Protein AF-A0A1M3N8S9-F1 (afdb_monomer_lite)

pLDDT: mean 73.11, std 23.64, range [36.12, 98.12]

Foldseek 3Di:
DDDDDDDDDDDDDDDDDDDDDDDDDDDDDDDDDDDDDDDDDDDDDDPPCPPDPDQDPDDDQAAADDDPQKAKEKDFAQAQQFKKWKWKQHNVRDTDTDDIADHRGIDIDMDHARIKMWIATPPPRGTQDIDGHHDRPYDHDDGD

Radius of gyration: 27.58 Å; chains: 1; bounding box: 60×45×73 Å

Secondary structure (DSSP, 8-state):
-------------------------------------------------PPPPPS--PPPS--------EEEEEEEE--SS--EEEEEE-TTS-EEEEEEE-TT-EEEEEEETT--EEEEETTT--EEEEE---SSS---EEE-

Structure (mmCIF, N/CA/C/O backbone):
data_AF-A0A1M3N8S9-F1
#
_entry.id   AF-A0A1M3N8S9-F1
#
loop_
_atom_site.group_PDB
_atom_site.id
_atom_site.type_symbol
_atom_site.label_atom_id
_atom_site.label_alt_id
_atom_site.label_comp_id
_atom_site.label_asym_id
_atom_site.label_entity_id
_atom_site.label_seq_id
_atom_site.pdbx_PDB_ins_code
_atom_site.Cartn_x
_atom_site.Cartn_y
_atom_site.Cartn_z
_atom_site.occupancy
_atom_site.B_iso_or_equiv
_atom_site.auth_seq_id
_atom_site.auth_comp_id
_atom_site.auth_asym_id
_atom_site.auth_atom_id
_atom_site.pdbx_PDB_model_num
ATOM 1 N N . MET A 1 1 ? 23.928 -7.048 39.227 1.00 38.62 1 MET A N 1
ATOM 2 C CA . MET A 1 1 ? 23.943 -8.468 38.823 1.00 38.62 1 MET A CA 1
ATOM 3 C C . MET A 1 1 ? 22.510 -8.969 38.793 1.00 38.62 1 MET A C 1
ATOM 5 O O . MET A 1 1 ? 21.768 -8.657 39.709 1.00 38.62 1 MET A O 1
ATOM 9 N N . LEU A 1 2 ? 22.195 -9.743 37.755 1.00 36.12 2 LEU A N 1
ATOM 10 C CA . LEU A 1 2 ? 21.042 -10.631 37.582 1.00 36.12 2 LEU A CA 1
ATOM 11 C C . LEU A 1 2 ? 19.654 -10.056 37.240 1.00 36.12 2 LEU A C 1
ATOM 13 O O . LEU A 1 2 ? 19.002 -9.354 38.002 1.00 36.12 2 LEU A O 1
ATOM 17 N N . ALA A 1 3 ? 19.222 -10.474 36.052 1.00 39.66 3 ALA A N 1
ATOM 18 C CA . ALA A 1 3 ? 17.882 -10.424 35.505 1.00 39.66 3 ALA A CA 1
ATOM 19 C C . ALA A 1 3 ? 16.993 -11.556 36.057 1.00 39.66 3 ALA A C 1
ATOM 21 O O . ALA A 1 3 ? 17.487 -12.645 36.336 1.00 39.66 3 ALA A O 1
ATOM 22 N N . ALA A 1 4 ? 15.678 -11.340 36.059 1.00 43.34 4 ALA A N 1
ATOM 23 C CA . ALA A 1 4 ? 14.631 -12.370 35.979 1.00 43.34 4 ALA A CA 1
ATOM 24 C C . ALA A 1 4 ? 13.404 -11.679 35.338 1.00 43.34 4 ALA A C 1
ATOM 26 O O . ALA A 1 4 ? 12.976 -10.659 35.856 1.00 43.34 4 ALA A O 1
ATOM 27 N N . ARG A 1 5 ? 12.868 -11.965 34.139 1.00 47.19 5 ARG A N 1
ATOM 28 C CA . ARG A 1 5 ? 12.497 -13.193 33.403 1.00 47.19 5 ARG A CA 1
ATOM 29 C C . ARG A 1 5 ? 11.472 -14.086 34.109 1.00 47.19 5 ARG A C 1
ATOM 31 O O . ARG A 1 5 ? 11.849 -15.119 34.630 1.00 47.19 5 ARG A O 1
ATOM 38 N N . HIS A 1 6 ? 10.185 -13.776 33.941 1.00 46.34 6 HIS A N 1
ATOM 39 C CA . HIS A 1 6 ? 9.071 -14.743 33.983 1.00 46.34 6 HIS A CA 1
ATOM 40 C C . HIS A 1 6 ? 8.028 -14.275 32.947 1.00 46.34 6 HIS A C 1
ATOM 42 O O . HIS A 1 6 ? 7.446 -13.213 33.114 1.00 46.34 6 HIS A O 1
ATOM 48 N N . ARG A 1 7 ? 7.996 -14.776 31.701 1.00 45.19 7 ARG A N 1
ATOM 49 C CA . ARG A 1 7 ? 7.440 -16.053 31.199 1.00 45.19 7 ARG A CA 1
ATOM 50 C C . ARG A 1 7 ? 6.031 -16.367 31.725 1.00 45.19 7 ARG A C 1
ATOM 52 O O . ARG A 1 7 ? 5.878 -16.700 32.888 1.00 45.19 7 ARG A O 1
ATOM 59 N N . SER A 1 8 ? 5.079 -16.298 30.788 1.00 44.97 8 SER A N 1
ATOM 60 C CA . SER A 1 8 ? 3.825 -17.052 30.659 1.00 44.97 8 SER A CA 1
ATOM 61 C C . SER A 1 8 ? 3.072 -17.437 31.930 1.00 44.97 8 SER A C 1
ATOM 63 O O . SER A 1 8 ? 3.410 -18.424 32.574 1.00 44.97 8 SER A O 1
ATOM 65 N N . CYS A 1 9 ? 1.929 -16.788 32.151 1.00 38.16 9 CYS A N 1
ATOM 66 C CA . CYS A 1 9 ? 0.782 -17.447 32.766 1.00 38.16 9 CYS A CA 1
ATOM 67 C C . CYS A 1 9 ? -0.228 -17.734 31.647 1.00 38.16 9 CYS A C 1
ATOM 69 O O . CYS A 1 9 ? -0.903 -16.833 31.153 1.00 38.16 9 CYS A O 1
ATOM 71 N N . TRP A 1 10 ? -0.233 -18.976 31.168 1.00 43.53 10 TRP A N 1
ATOM 72 C CA . TRP A 1 10 ? -1.300 -19.514 30.334 1.00 43.53 10 TRP A CA 1
ATOM 73 C C . TRP A 1 10 ? -2.200 -20.307 31.274 1.00 43.53 10 TRP A C 1
ATOM 75 O O . TRP A 1 10 ? -1.761 -21.310 31.829 1.00 43.53 10 TRP A O 1
ATOM 85 N N . THR A 1 11 ? -3.433 -19.861 31.471 1.00 43.38 11 THR A N 1
ATOM 86 C CA . THR A 1 11 ? -4.470 -20.669 32.114 1.00 43.38 11 THR A CA 1
ATOM 87 C C . THR A 1 11 ? -5.797 -20.344 31.455 1.00 43.38 11 THR A C 1
ATOM 89 O O . THR A 1 11 ? -6.523 -19.440 31.854 1.00 43.38 11 THR A O 1
ATOM 92 N N . ILE A 1 12 ? -6.098 -21.101 30.403 1.00 48.53 12 ILE A N 1
ATOM 93 C CA . ILE A 1 12 ? -7.476 -21.390 30.030 1.00 48.53 12 ILE A CA 1
ATOM 94 C C . ILE A 1 12 ? -7.778 -22.753 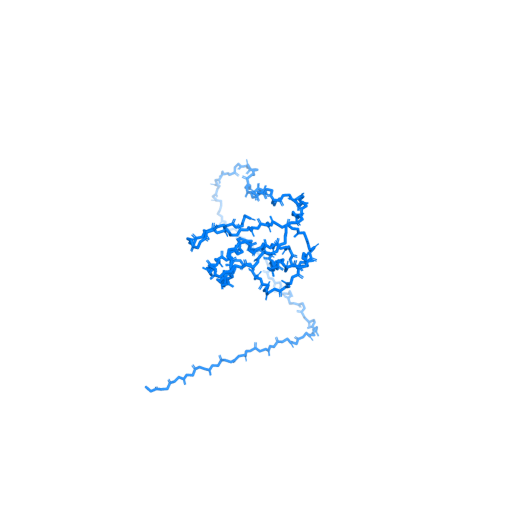30.642 1.00 48.53 12 ILE A C 1
ATOM 96 O O . ILE A 1 12 ? -7.207 -23.752 30.218 1.00 48.53 12 ILE A O 1
ATOM 100 N N . PHE A 1 13 ? -8.682 -22.784 31.615 1.00 40.00 13 PHE A N 1
ATOM 101 C CA . PHE A 1 13 ? -9.528 -23.944 31.860 1.00 40.00 13 PHE A CA 1
ATOM 102 C C . PHE A 1 13 ? -10.946 -23.446 32.123 1.00 40.00 13 PHE A C 1
ATOM 104 O O . PHE A 1 13 ? -11.209 -22.677 33.042 1.00 40.00 13 PHE A O 1
ATOM 111 N N . VAL A 1 14 ? -11.832 -23.872 31.232 1.00 44.78 14 VAL A N 1
ATOM 112 C CA . VAL A 1 14 ? -13.282 -23.720 31.272 1.00 44.78 14 VAL A CA 1
ATOM 113 C C . VAL A 1 14 ? -13.834 -24.940 32.010 1.00 44.78 14 VAL A C 1
ATOM 115 O O . VAL A 1 14 ? -13.468 -26.046 31.624 1.00 44.78 14 VAL A O 1
ATOM 118 N N . ALA A 1 15 ? -14.705 -24.762 33.011 1.00 37.25 15 ALA A N 1
ATOM 119 C CA . ALA A 1 15 ? -15.848 -25.649 33.289 1.00 37.25 15 ALA A CA 1
ATOM 120 C C . ALA A 1 15 ? -16.640 -25.207 34.537 1.00 37.25 15 ALA A C 1
ATOM 122 O O . ALA A 1 15 ? -16.121 -25.150 35.647 1.00 37.25 15 ALA A O 1
ATOM 123 N N . SER A 1 16 ? -17.919 -24.930 34.290 1.00 38.78 16 SER A N 1
ATOM 124 C CA . SER A 1 16 ? -19.102 -24.947 35.154 1.00 38.78 16 SER A CA 1
ATOM 125 C C . SER A 1 16 ? -18.993 -25.646 36.517 1.00 38.78 16 SER A C 1
ATOM 127 O O . SER A 1 16 ? -18.680 -26.830 36.543 1.00 38.78 16 SER A O 1
ATOM 129 N N . LEU A 1 17 ? -19.452 -24.992 37.597 1.00 40.41 17 LEU A N 1
ATOM 130 C CA . LEU A 1 17 ? -20.552 -25.499 38.441 1.00 40.41 17 LEU A CA 1
ATOM 131 C C . LEU A 1 17 ? -21.026 -24.452 39.475 1.00 40.41 17 LEU A C 1
ATOM 133 O O . LEU A 1 17 ? -20.254 -23.978 40.298 1.00 40.41 17 LEU A O 1
ATOM 137 N N . LEU A 1 18 ? -22.316 -24.122 39.377 1.00 43.41 18 LEU A N 1
ATOM 138 C CA . LEU A 1 18 ? -23.280 -23.697 40.404 1.00 43.41 18 LEU A CA 1
ATOM 139 C C . LEU A 1 18 ? -22.746 -23.355 41.813 1.00 43.41 18 LEU A C 1
ATOM 141 O O . LEU A 1 18 ? -22.391 -24.257 42.564 1.00 43.41 18 LEU A O 1
ATOM 145 N N . LEU A 1 19 ? -22.919 -22.097 42.236 1.00 46.25 19 LEU A N 1
ATOM 146 C CA . LEU A 1 19 ? -23.719 -21.810 43.433 1.00 46.25 19 LEU A CA 1
ATOM 147 C C . LEU A 1 19 ? -24.194 -20.348 43.447 1.00 46.25 19 LEU A C 1
ATOM 149 O O . LEU A 1 19 ? -23.413 -19.407 43.562 1.00 46.25 19 LEU A O 1
ATOM 153 N N . THR A 1 20 ? -25.509 -20.196 43.328 1.00 43.03 20 THR A N 1
ATOM 154 C CA . THR A 1 20 ? -26.279 -18.998 43.654 1.00 43.03 20 THR A CA 1
ATOM 155 C C . THR A 1 20 ? -26.112 -18.700 45.142 1.00 43.03 20 THR A C 1
ATOM 157 O O . THR A 1 20 ? -26.524 -19.500 45.977 1.00 43.03 20 THR A O 1
ATOM 160 N N . GLY A 1 21 ? -25.505 -17.564 45.472 1.00 43.94 21 GLY A N 1
ATOM 161 C CA . GLY A 1 21 ? -25.462 -17.024 46.827 1.00 43.94 21 GLY A CA 1
ATOM 162 C C . GLY A 1 21 ? -26.270 -15.736 46.898 1.00 43.94 21 GLY A C 1
ATOM 163 O O . GLY A 1 21 ? -25.698 -14.655 46.821 1.00 43.94 21 GLY A O 1
ATOM 164 N N . CYS A 1 22 ? -27.590 -15.863 47.019 1.00 43.94 22 CYS A N 1
ATOM 165 C CA . CYS A 1 22 ? -28.445 -14.836 47.609 1.00 43.94 22 CYS A CA 1
ATOM 166 C C . CYS A 1 22 ? -28.633 -15.239 49.076 1.00 43.94 22 CYS A C 1
ATOM 168 O O . CYS A 1 22 ? -29.076 -16.356 49.341 1.00 43.94 22 CYS A O 1
ATOM 170 N N . LEU A 1 23 ? -28.244 -14.378 50.016 1.00 49.44 23 LEU A N 1
ATOM 171 C CA . LEU A 1 23 ? -28.726 -14.464 51.392 1.00 49.44 23 LEU A CA 1
ATOM 172 C C . LEU A 1 23 ? -28.956 -13.047 51.932 1.00 49.44 23 LEU A C 1
ATOM 174 O O . LEU A 1 23 ? -28.063 -12.425 52.498 1.00 49.44 23 LEU A O 1
ATOM 178 N N . GLU A 1 24 ? -30.144 -12.548 51.591 1.00 47.53 24 GLU A N 1
ATOM 179 C CA . GLU A 1 24 ? -31.121 -11.765 52.362 1.00 47.53 24 GLU A CA 1
ATOM 180 C C . GLU A 1 24 ? -30.692 -11.059 53.669 1.00 47.53 24 GLU A C 1
ATOM 182 O O . GLU A 1 24 ? -30.122 -11.658 54.582 1.00 47.53 24 GLU A O 1
ATOM 187 N N . GLY A 1 25 ? -31.157 -9.813 53.816 1.00 39.53 25 GLY A N 1
ATOM 188 C CA . GLY A 1 25 ? -31.183 -9.057 55.069 1.00 39.53 25 GLY A CA 1
ATOM 189 C C . GLY A 1 25 ? -31.938 -7.725 54.937 1.00 39.53 25 GLY A C 1
ATOM 190 O O . GLY A 1 25 ? -31.328 -6.667 55.049 1.00 39.53 25 GLY A O 1
ATOM 191 N N . ASP A 1 26 ? -33.242 -7.773 54.654 1.00 44.38 26 ASP A N 1
ATOM 192 C CA . ASP A 1 26 ? -34.199 -6.644 54.734 1.00 44.38 26 ASP A CA 1
ATOM 193 C C . ASP A 1 26 ? -34.543 -6.270 56.205 1.00 44.38 26 ASP A C 1
ATOM 195 O O . ASP A 1 26 ? -34.340 -7.105 57.089 1.00 44.38 26 ASP A O 1
ATOM 199 N N . PRO A 1 27 ? -35.276 -5.170 56.515 1.00 50.22 27 PRO A N 1
ATOM 200 C CA . PRO A 1 27 ? -35.225 -3.780 56.022 1.00 50.22 27 PRO A CA 1
ATOM 201 C C . PRO A 1 27 ? -35.271 -2.706 57.167 1.00 50.22 27 PRO A C 1
ATOM 203 O O . PRO A 1 27 ? -35.664 -3.022 58.281 1.00 50.22 27 PRO A O 1
ATOM 206 N N . ASN A 1 28 ? -34.901 -1.445 56.841 1.00 39.56 28 ASN A N 1
ATOM 207 C CA . ASN A 1 28 ? -35.403 -0.084 57.247 1.00 39.56 28 ASN A CA 1
ATOM 208 C C . ASN A 1 28 ? -35.909 0.209 58.712 1.00 39.56 28 ASN A C 1
ATOM 210 O O . ASN A 1 28 ? -36.508 -0.685 59.298 1.00 39.56 28 ASN A O 1
ATOM 214 N N . PRO A 1 29 ? -35.869 1.455 59.293 1.00 51.09 29 PRO A N 1
ATOM 215 C CA . PRO A 1 29 ? -36.212 2.715 58.609 1.00 51.09 29 PRO A CA 1
ATOM 216 C C . PRO A 1 29 ? -35.576 4.064 59.018 1.00 51.09 29 PRO A C 1
ATOM 218 O O . PRO A 1 29 ? -35.146 4.265 60.150 1.00 51.09 29 PRO A O 1
ATOM 221 N N . THR A 1 30 ? -35.758 5.034 58.098 1.00 44.16 30 THR A N 1
ATOM 222 C CA . THR A 1 30 ? -35.751 6.516 58.270 1.00 44.16 30 THR A CA 1
ATOM 223 C C . THR A 1 30 ? -34.386 7.128 58.610 1.00 44.16 30 THR A C 1
ATOM 225 O O . THR A 1 30 ? -33.650 6.597 59.420 1.00 44.16 30 THR A O 1
ATOM 228 N N . ASP A 1 31 ? -33.920 8.240 58.056 1.00 42.00 31 ASP A N 1
ATOM 229 C CA . ASP A 1 31 ? -34.506 9.414 57.407 1.00 42.00 31 ASP A CA 1
ATOM 230 C C . ASP A 1 31 ? -33.345 10.125 56.668 1.00 42.00 31 ASP A C 1
ATOM 232 O O . ASP A 1 31 ? -32.181 9.877 56.989 1.00 42.00 31 ASP A O 1
ATOM 236 N N . LEU A 1 32 ? -33.674 10.968 55.689 1.00 53.59 32 LEU A N 1
ATOM 237 C CA . LEU A 1 32 ? -33.052 12.253 55.337 1.00 53.59 32 LEU A CA 1
ATOM 238 C C . LEU A 1 32 ? -33.226 12.540 53.841 1.00 53.59 32 LEU A C 1
ATOM 240 O O . LEU A 1 32 ? -32.400 12.223 52.984 1.00 53.59 32 LEU A O 1
ATOM 244 N N . ASP A 1 33 ? -34.360 13.184 53.587 1.00 43.81 33 ASP A N 1
ATOM 245 C CA . ASP A 1 33 ? -34.613 14.127 52.506 1.00 43.81 33 ASP A CA 1
ATOM 246 C C . ASP A 1 33 ? -33.444 15.111 52.312 1.00 43.81 33 ASP A C 1
ATOM 248 O O . ASP A 1 33 ? -33.124 15.881 53.214 1.00 43.81 33 ASP A O 1
ATOM 252 N N . GLN A 1 34 ? -32.845 15.114 51.117 1.00 53.97 34 GLN A N 1
ATOM 253 C CA . GLN A 1 34 ? -32.353 16.329 50.462 1.00 53.97 34 GLN A CA 1
ATOM 254 C C . GLN A 1 34 ? -32.555 16.195 48.951 1.00 53.97 34 GLN A C 1
ATOM 256 O O . GLN A 1 34 ? -31.842 15.467 48.258 1.00 53.97 34 GLN A O 1
ATOM 261 N N . GLY A 1 35 ? -33.547 16.916 48.434 1.00 44.31 35 GLY A N 1
ATOM 262 C CA . GLY A 1 35 ? -33.722 17.119 47.005 1.00 44.31 35 GLY A CA 1
ATOM 263 C C . GLY A 1 35 ? -32.624 17.991 46.388 1.00 44.31 35 GLY A C 1
ATOM 264 O O . GLY A 1 35 ? -32.140 18.934 47.004 1.00 44.31 35 GLY A O 1
ATOM 265 N N . SER A 1 36 ? -32.297 17.723 45.123 1.00 49.94 36 SER A N 1
ATO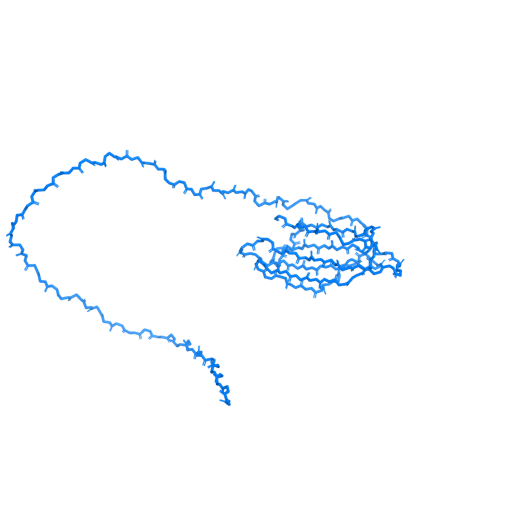M 266 C CA . SER A 1 36 ? -32.090 18.770 44.116 1.00 49.94 36 SER A CA 1
ATOM 267 C C . SER A 1 36 ? -32.066 18.174 42.705 1.00 49.94 36 SER A C 1
ATOM 269 O O . SER A 1 36 ? -31.198 17.381 42.358 1.00 49.94 36 SER A O 1
ATOM 271 N N . SER A 1 37 ? -33.067 18.577 41.920 1.00 44.50 37 SER A N 1
ATOM 272 C CA . SER A 1 37 ? -32.983 19.067 40.536 1.00 44.50 37 SER A CA 1
ATOM 273 C C . SER A 1 37 ? -32.010 18.389 39.559 1.00 44.50 37 SER A C 1
ATOM 275 O O . SER A 1 37 ? -30.800 18.582 39.626 1.00 44.50 37 SER A O 1
ATOM 277 N N . GLY A 1 38 ? -32.557 17.734 38.529 1.00 49.06 38 GLY A N 1
ATOM 278 C CA . GLY A 1 38 ? -31.762 17.204 37.418 1.00 49.06 38 GLY A CA 1
ATOM 279 C C . GLY A 1 38 ? -32.584 16.719 36.227 1.00 49.06 38 GLY A C 1
ATOM 280 O O . GLY A 1 38 ? -32.608 15.537 35.921 1.00 49.06 38 GLY A O 1
ATOM 281 N N . ILE A 1 39 ? -33.296 17.657 35.609 1.00 56.31 39 ILE A N 1
ATOM 282 C CA . ILE A 1 39 ? -33.824 17.688 34.234 1.00 56.31 39 ILE A CA 1
ATOM 283 C C . ILE A 1 39 ? -33.179 16.666 33.275 1.00 56.31 39 ILE A C 1
ATOM 285 O O . ILE A 1 39 ? -31.960 16.621 33.119 1.00 56.31 39 ILE A O 1
ATOM 289 N N . GLY A 1 40 ? -34.016 15.905 32.566 1.00 48.69 40 GLY A N 1
ATOM 290 C CA . GLY A 1 40 ? -33.578 15.059 31.462 1.00 48.69 40 GLY A CA 1
ATOM 291 C C . GLY A 1 40 ? -32.968 15.871 30.316 1.00 48.69 40 GLY A C 1
ATOM 292 O O . GLY A 1 40 ? -33.468 16.930 29.939 1.00 48.69 40 GLY A O 1
ATOM 293 N N . SER A 1 41 ? -31.906 15.336 29.724 1.00 50.00 41 SER A N 1
ATOM 294 C CA . SER A 1 41 ? -31.547 15.583 28.329 1.00 50.00 41 SER A CA 1
ATOM 295 C C . SER A 1 41 ? -30.666 14.452 27.824 1.00 50.00 41 SER A C 1
ATOM 297 O O . SER A 1 41 ? -29.519 14.279 28.221 1.00 50.00 41 SER A O 1
ATOM 299 N N . SER A 1 42 ? -31.282 13.651 26.962 1.00 52.91 42 SER A N 1
ATOM 300 C CA . SER A 1 42 ? -30.775 13.245 25.657 1.00 52.91 42 SER A CA 1
ATOM 301 C C . SER A 1 42 ? -29.377 13.760 25.287 1.00 52.91 42 SER A C 1
ATOM 303 O O . SER A 1 42 ? -29.150 14.965 25.231 1.00 52.91 42 SER A O 1
ATOM 305 N N . GLY A 1 43 ? -28.510 12.835 24.867 1.00 49.72 43 GLY A N 1
ATOM 306 C CA . GLY A 1 43 ? -27.430 13.143 23.928 1.00 49.72 43 GLY A CA 1
ATOM 307 C C . GLY A 1 43 ? -26.025 13.216 24.519 1.00 49.72 43 GLY A C 1
ATOM 308 O O . GLY A 1 43 ? -25.415 14.278 24.544 1.00 49.72 43 GLY A O 1
ATOM 309 N N . ALA A 1 44 ? -25.450 12.064 24.864 1.00 45.22 44 ALA A N 1
ATOM 310 C CA . ALA A 1 44 ? -24.018 11.850 24.662 1.00 45.22 44 ALA A CA 1
ATOM 311 C C . ALA A 1 44 ? -23.900 10.926 23.439 1.00 45.22 44 ALA A C 1
ATOM 313 O O . ALA A 1 44 ? -24.283 9.763 23.488 1.00 45.22 44 ALA A O 1
ATOM 314 N N . SER A 1 45 ? -23.693 11.487 22.249 1.00 44.09 45 SER A N 1
ATOM 315 C CA . SER A 1 45 ? -22.366 11.843 21.726 1.00 44.09 45 SER A CA 1
ATOM 316 C C . SER A 1 45 ? -21.471 10.614 21.653 1.00 44.09 45 SER A C 1
ATOM 318 O O . SER A 1 45 ? -20.897 10.177 22.644 1.00 44.09 45 SER A O 1
ATOM 320 N N . GLY A 1 46 ? -21.385 10.062 20.445 1.00 40.72 46 GLY A N 1
ATOM 321 C CA . GLY A 1 46 ? -20.529 8.923 20.146 1.00 40.72 46 GLY A CA 1
ATOM 322 C C . GLY A 1 46 ? -20.669 8.350 18.739 1.00 40.72 46 GLY A C 1
ATOM 323 O O . GLY A 1 46 ? -20.012 7.365 18.439 1.00 40.72 46 GLY A O 1
ATOM 324 N N . THR A 1 47 ? -21.470 8.935 17.843 1.00 40.53 47 THR A N 1
ATOM 325 C CA . THR A 1 47 ? -21.380 8.618 16.410 1.00 40.53 47 THR A CA 1
ATOM 326 C C . THR A 1 47 ? -20.379 9.558 15.749 1.00 40.53 47 THR A C 1
ATOM 328 O O . THR A 1 47 ? -20.715 10.323 14.853 1.00 40.53 47 THR A O 1
ATOM 331 N N . SER A 1 48 ? -19.111 9.475 16.151 1.00 47.12 48 SER A N 1
ATOM 332 C CA . SER A 1 48 ? -18.021 9.760 15.217 1.00 47.12 48 SER A CA 1
ATOM 333 C C . SER A 1 48 ? -17.847 8.529 14.328 1.00 47.12 48 SER A C 1
ATOM 335 O O . SER A 1 48 ? -16.819 7.855 14.348 1.00 47.12 48 SER A O 1
ATOM 337 N N . GLY A 1 49 ? -18.890 8.204 13.563 1.00 47.25 49 GLY A N 1
ATOM 338 C CA . GLY A 1 49 ? -18.739 7.381 12.379 1.00 47.25 49 GLY A CA 1
ATOM 339 C C . GLY A 1 49 ? -18.050 8.251 11.345 1.00 47.25 49 GLY A C 1
ATOM 340 O O . GLY A 1 49 ? -18.702 8.765 10.443 1.00 47.25 49 GLY A O 1
ATOM 341 N N . GLN A 1 50 ? -16.744 8.471 11.515 1.00 45.50 50 GLN A N 1
ATOM 342 C CA . GLN A 1 50 ? -15.915 8.834 10.380 1.00 45.50 50 GLN A CA 1
ATOM 343 C C . GLN A 1 50 ? -16.148 7.713 9.366 1.00 45.50 50 GLN A C 1
ATOM 345 O O . GLN A 1 50 ? -15.915 6.551 9.719 1.00 45.50 50 GLN A O 1
ATOM 350 N N . PRO A 1 51 ? -16.689 8.000 8.169 1.00 49.12 51 PRO A N 1
ATOM 351 C CA . PRO A 1 51 ? -16.867 6.968 7.169 1.00 49.12 51 PRO A CA 1
ATOM 352 C C . PRO A 1 51 ? -15.511 6.302 6.976 1.00 49.12 51 PRO A C 1
ATOM 354 O O . PRO A 1 51 ? -14.534 6.976 6.642 1.00 49.12 51 PRO A O 1
ATOM 357 N N . ALA A 1 52 ? -15.436 4.996 7.242 1.00 54.69 52 ALA A N 1
ATOM 358 C CA . ALA A 1 52 ? -14.316 4.203 6.770 1.00 54.69 52 ALA A CA 1
ATOM 359 C C . ALA A 1 52 ? -14.146 4.535 5.277 1.00 54.69 52 ALA A C 1
ATOM 361 O O . ALA A 1 52 ? -15.164 4.595 4.573 1.00 54.69 52 ALA A O 1
ATOM 362 N N . PRO A 1 53 ? -12.924 4.820 4.793 1.00 54.44 53 PRO A N 1
ATOM 363 C CA . PRO A 1 53 ? -12.725 5.146 3.390 1.00 54.44 53 PRO A CA 1
ATOM 364 C C . PRO A 1 53 ? -13.385 4.061 2.532 1.00 54.44 53 PRO A C 1
ATOM 366 O O . PRO A 1 53 ? -13.156 2.866 2.731 1.00 54.44 53 PRO A O 1
ATOM 369 N N . ALA A 1 54 ? -14.285 4.489 1.645 1.00 51.69 54 ALA A N 1
ATOM 370 C CA . ALA A 1 54 ? -15.090 3.588 0.836 1.00 51.69 54 ALA A CA 1
ATOM 371 C C . ALA A 1 54 ? -14.182 2.654 0.006 1.00 51.69 54 ALA A C 1
ATOM 373 O O . ALA A 1 54 ? -13.193 3.111 -0.575 1.00 51.69 54 ALA A O 1
ATOM 374 N N . PRO A 1 55 ? -14.501 1.354 -0.082 1.00 63.19 55 PRO A N 1
ATOM 375 C CA . PRO A 1 55 ? -13.669 0.383 -0.773 1.00 63.19 55 PRO A CA 1
ATOM 376 C C . PRO A 1 55 ? -13.952 0.403 -2.277 1.00 63.19 55 PRO A C 1
ATOM 378 O O . PRO A 1 55 ? -14.712 -0.433 -2.754 1.00 63.19 55 PRO A O 1
ATOM 381 N N . THR A 1 56 ? -13.394 1.340 -3.050 1.00 50.31 56 THR A N 1
ATOM 382 C CA . THR A 1 56 ? -13.665 1.357 -4.509 1.00 50.31 56 THR A CA 1
ATOM 383 C C . THR A 1 56 ? -12.518 1.782 -5.422 1.00 50.31 56 THR A C 1
ATOM 385 O O . THR A 1 56 ? -12.732 1.902 -6.627 1.00 50.31 56 THR A O 1
ATOM 388 N N . ALA A 1 57 ? -11.289 1.965 -4.936 1.00 64.19 57 ALA A N 1
ATOM 389 C CA . ALA A 1 57 ? -10.174 2.123 -5.868 1.00 64.19 57 ALA A CA 1
ATOM 390 C C . ALA A 1 57 ? -9.860 0.755 -6.501 1.00 64.19 57 ALA A C 1
ATOM 392 O O . ALA A 1 57 ? -9.303 -0.129 -5.854 1.00 64.19 57 ALA A O 1
ATOM 393 N N . GLN A 1 58 ? -10.251 0.554 -7.762 1.00 75.06 58 GLN A N 1
ATOM 394 C CA . GLN A 1 58 ? -9.688 -0.524 -8.573 1.00 75.06 58 GLN A CA 1
ATOM 395 C C . GLN A 1 58 ? -8.168 -0.291 -8.642 1.00 75.06 58 GLN A C 1
ATOM 397 O O . GLN A 1 58 ? -7.760 0.839 -8.929 1.00 75.06 58 GLN A O 1
ATOM 402 N N . PRO A 1 59 ? -7.327 -1.301 -8.359 1.00 82.50 59 PRO A N 1
ATOM 403 C CA . PRO A 1 59 ? -5.886 -1.139 -8.487 1.00 82.50 59 PRO A CA 1
ATOM 404 C C . PRO A 1 59 ? -5.510 -0.737 -9.915 1.00 82.50 59 PRO A C 1
ATOM 406 O O . PRO A 1 59 ? -6.138 -1.192 -10.876 1.00 82.50 59 PRO A O 1
ATOM 409 N N . SER A 1 60 ? -4.476 0.090 -10.069 1.00 83.38 60 SER A N 1
ATOM 410 C CA . SER A 1 60 ? -4.006 0.444 -11.409 1.00 83.38 60 SER A CA 1
ATOM 411 C C . SER A 1 60 ? -3.356 -0.773 -12.078 1.00 83.38 60 SER A C 1
ATOM 413 O O . SER A 1 60 ? -2.837 -1.660 -11.405 1.00 83.38 60 SER A O 1
ATOM 415 N N . GLY A 1 61 ? -3.335 -0.829 -13.410 1.00 86.44 61 GLY A N 1
ATOM 416 C CA . GLY A 1 61 ? -2.614 -1.874 -14.152 1.00 86.44 61 GLY A CA 1
ATOM 417 C C . GLY A 1 61 ? -1.088 -1.713 -14.144 1.00 86.44 61 GLY A C 1
ATOM 418 O O . GLY A 1 61 ? -0.421 -2.337 -14.962 1.00 86.44 61 GLY A O 1
ATOM 419 N N . THR A 1 62 ? -0.534 -0.846 -13.289 1.00 90.81 62 THR A N 1
ATOM 420 C CA . THR A 1 62 ? 0.901 -0.540 -13.249 1.00 90.81 62 THR A CA 1
ATOM 421 C C . THR A 1 62 ? 1.672 -1.664 -12.570 1.00 90.81 62 THR A C 1
ATOM 423 O O . THR A 1 62 ? 1.280 -2.155 -11.512 1.00 90.81 62 THR A O 1
ATOM 426 N N . CYS A 1 63 ? 2.799 -2.036 -13.165 1.00 93.94 63 CYS A N 1
ATOM 427 C CA . CYS A 1 63 ? 3.678 -3.108 -12.707 1.00 93.94 63 CYS A CA 1
ATOM 428 C C . CYS A 1 63 ? 5.058 -2.520 -12.413 1.00 93.94 63 CYS A C 1
ATOM 430 O O . CYS A 1 63 ? 5.377 -1.422 -12.884 1.00 93.94 63 CYS A O 1
ATOM 432 N N . SER A 1 64 ? 5.873 -3.220 -11.624 1.00 95.44 64 SER A N 1
ATOM 433 C CA . SER A 1 64 ? 7.220 -2.728 -11.318 1.00 95.44 64 SER A CA 1
ATOM 434 C C . SER A 1 64 ? 8.071 -2.591 -12.573 1.00 95.44 64 SER A C 1
ATOM 436 O O . SER A 1 64 ? 7.973 -3.394 -13.499 1.00 95.44 64 SER A O 1
ATOM 438 N N . GLN A 1 65 ? 8.951 -1.594 -12.570 1.00 94.81 65 GLN A N 1
ATOM 439 C CA . GLN A 1 65 ? 10.019 -1.444 -13.552 1.00 94.81 65 GLN A CA 1
ATOM 440 C C . GLN A 1 65 ? 11.362 -1.627 -12.850 1.00 94.81 65 GLN A C 1
ATOM 442 O O . GLN A 1 65 ? 11.475 -1.437 -11.639 1.00 94.81 65 GLN A O 1
ATOM 447 N N . ASN A 1 66 ? 12.384 -2.067 -13.583 1.00 90.44 66 ASN A N 1
ATOM 448 C CA . ASN A 1 66 ? 13.700 -2.234 -12.979 1.00 90.44 66 ASN A CA 1
ATOM 449 C C . ASN A 1 66 ? 14.268 -0.858 -12.605 1.00 90.44 66 ASN A C 1
ATOM 451 O O . ASN A 1 66 ? 14.301 0.049 -13.437 1.00 90.44 66 ASN A O 1
ATOM 455 N N . SER A 1 67 ? 14.731 -0.715 -11.368 1.00 90.12 67 SER A N 1
ATOM 456 C CA . SER A 1 67 ? 15.360 0.502 -10.880 1.00 90.12 67 SER A CA 1
ATOM 457 C C . SER A 1 67 ? 16.486 0.172 -9.910 1.00 90.12 67 SER A C 1
ATOM 459 O O . SER A 1 67 ? 16.359 -0.709 -9.066 1.00 90.12 67 SER A O 1
ATOM 461 N N . SER A 1 68 ? 17.588 0.915 -10.007 1.00 89.56 68 SER A N 1
ATOM 462 C CA . SER A 1 68 ? 18.717 0.848 -9.072 1.00 89.56 68 SER A CA 1
ATOM 463 C C . SER A 1 68 ? 18.587 1.826 -7.900 1.00 89.56 68 SER A C 1
ATOM 465 O O . SER A 1 68 ? 19.449 1.868 -7.023 1.00 89.56 68 SER A O 1
ATOM 467 N N . GLN A 1 69 ? 17.522 2.629 -7.870 1.00 92.06 69 GLN A N 1
ATOM 468 C CA . GLN A 1 69 ? 17.317 3.663 -6.863 1.00 92.06 69 GLN A CA 1
ATOM 469 C C . GLN A 1 69 ? 16.468 3.129 -5.704 1.00 92.06 69 GLN A C 1
ATOM 471 O O . GLN A 1 69 ? 15.249 2.993 -5.826 1.00 92.06 69 GLN A O 1
ATOM 476 N N . ALA A 1 70 ? 17.121 2.815 -4.584 1.00 92.12 70 ALA A N 1
ATOM 477 C CA . ALA A 1 70 ? 16.463 2.316 -3.381 1.00 92.12 70 ALA A CA 1
ATOM 478 C C . ALA A 1 70 ? 15.779 3.439 -2.580 1.00 92.12 70 ALA A C 1
ATOM 480 O O . ALA A 1 70 ? 16.283 4.559 -2.498 1.00 92.12 70 ALA A O 1
ATOM 481 N N . VAL A 1 71 ? 14.650 3.120 -1.947 1.00 93.06 71 VAL A N 1
ATOM 482 C CA . VAL A 1 71 ? 13.898 4.019 -1.059 1.00 93.06 71 VAL A CA 1
ATOM 483 C C . VAL A 1 71 ? 13.319 3.238 0.123 1.00 93.06 71 VAL A C 1
ATOM 485 O O . VAL A 1 71 ? 12.929 2.079 -0.022 1.00 93.06 71 VAL A O 1
ATOM 488 N N . ASN A 1 72 ? 13.257 3.871 1.295 1.00 93.00 72 ASN A N 1
ATOM 489 C CA . ASN A 1 72 ? 12.635 3.310 2.495 1.00 93.00 72 ASN A CA 1
ATOM 490 C C . ASN A 1 72 ? 11.231 3.891 2.669 1.00 93.00 72 ASN A C 1
ATOM 492 O O . ASN A 1 72 ? 11.084 5.098 2.849 1.00 93.00 72 ASN A O 1
ATOM 496 N N . LEU A 1 73 ? 10.211 3.033 2.644 1.00 93.12 73 LEU A N 1
ATOM 497 C CA . LEU A 1 73 ? 8.813 3.429 2.804 1.00 93.12 73 LEU A CA 1
ATOM 498 C C . LEU A 1 73 ? 8.305 3.077 4.206 1.00 93.12 73 LEU A C 1
ATOM 500 O O . LEU A 1 73 ? 8.230 1.888 4.531 1.00 93.12 73 LEU A O 1
ATOM 504 N N . PRO A 1 74 ? 7.946 4.062 5.046 1.00 94.62 74 PRO A N 1
ATOM 505 C CA . PRO A 1 74 ? 7.224 3.800 6.280 1.00 94.62 74 PRO A CA 1
ATOM 506 C C . PRO A 1 74 ? 5.746 3.535 5.966 1.00 94.62 74 PRO A C 1
ATOM 508 O O . PRO A 1 74 ? 5.015 4.430 5.552 1.00 94.62 74 PRO A O 1
ATOM 511 N N . PHE A 1 75 ? 5.293 2.306 6.193 1.00 95.31 75 PHE A N 1
ATOM 512 C CA . PHE A 1 75 ? 3.876 1.963 6.191 1.00 95.31 75 PHE A CA 1
ATOM 513 C C . PHE A 1 75 ? 3.348 2.035 7.615 1.00 95.31 75 PHE A C 1
ATOM 515 O O . PHE A 1 75 ? 3.759 1.242 8.461 1.00 95.31 75 PHE A O 1
ATOM 522 N N . ARG A 1 76 ? 2.434 2.968 7.879 1.00 96.69 76 ARG A N 1
ATOM 523 C CA . ARG A 1 76 ? 1.724 3.073 9.155 1.00 96.69 76 ARG A CA 1
ATOM 524 C C . ARG A 1 76 ? 0.275 2.648 8.971 1.00 96.69 76 ARG A C 1
ATOM 526 O O . ARG A 1 76 ? -0.459 3.280 8.216 1.00 96.69 76 ARG A O 1
ATOM 533 N N . ASN A 1 77 ? -0.136 1.611 9.690 1.00 96.31 77 ASN A N 1
ATOM 534 C CA . ASN A 1 77 ? -1.538 1.257 9.817 1.00 96.31 77 ASN A CA 1
ATOM 535 C C . ASN A 1 77 ? -2.198 2.180 10.853 1.00 96.31 77 ASN A C 1
ATOM 537 O O . ASN A 1 77 ? -1.908 2.086 12.044 1.00 96.31 77 ASN A O 1
ATOM 541 N N . ALA A 1 78 ? -3.054 3.099 10.405 1.00 95.06 78 ALA A N 1
ATOM 542 C CA . ALA A 1 78 ? -3.753 4.028 11.292 1.00 95.06 78 ALA A CA 1
ATOM 543 C C . ALA A 1 78 ? -5.033 3.446 11.917 1.00 95.06 78 ALA A C 1
ATOM 545 O O . ALA A 1 78 ? -5.561 4.050 12.851 1.00 95.06 78 ALA A O 1
ATOM 546 N N . PHE A 1 79 ? -5.518 2.291 11.445 1.00 93.62 79 PHE A N 1
ATOM 547 C CA . PHE A 1 79 ? -6.697 1.647 12.018 1.00 93.62 79 PHE A CA 1
ATOM 548 C C . PHE A 1 79 ? -6.431 1.195 13.457 1.00 93.62 79 PHE A C 1
ATOM 550 O O . PHE A 1 79 ? -5.330 0.752 13.791 1.00 93.62 79 PHE A O 1
ATOM 557 N N . THR A 1 80 ? -7.455 1.282 14.306 1.00 95.38 80 THR A N 1
ATOM 558 C CA . THR A 1 80 ? -7.409 0.858 15.716 1.00 95.38 80 THR A CA 1
ATOM 559 C C . THR A 1 80 ? -7.908 -0.571 15.927 1.00 95.38 80 THR A C 1
ATOM 561 O O . THR A 1 80 ? -7.601 -1.177 16.949 1.00 95.38 80 THR A O 1
ATOM 564 N N . ASP A 1 81 ? -8.625 -1.132 14.951 1.00 95.88 81 ASP A N 1
ATOM 565 C CA . ASP A 1 81 ? -9.320 -2.419 15.043 1.00 95.88 81 ASP A CA 1
ATOM 566 C C . ASP A 1 81 ? -9.033 -3.375 13.869 1.00 95.88 81 ASP A C 1
ATOM 568 O O . ASP A 1 81 ? -9.502 -4.513 13.874 1.00 95.88 81 ASP A O 1
ATOM 572 N N . ARG A 1 82 ? -8.270 -2.943 12.856 1.00 94.62 82 ARG A N 1
ATOM 573 C CA . ARG A 1 82 ? -8.051 -3.704 11.614 1.00 94.62 82 ARG A CA 1
ATOM 574 C C . ARG A 1 82 ? -6.587 -3.954 11.328 1.00 94.62 82 ARG A C 1
ATOM 576 O O . ARG A 1 82 ? -5.742 -3.079 11.508 1.00 94.62 82 ARG A O 1
ATOM 583 N N . SER A 1 83 ? -6.324 -5.133 10.781 1.00 97.69 83 SER A N 1
ATOM 584 C CA . SER A 1 83 ? -5.035 -5.477 10.194 1.00 97.69 83 SER A CA 1
ATOM 585 C C . SER A 1 83 ? -5.056 -5.255 8.683 1.00 97.69 83 SER A C 1
ATOM 587 O O . SER A 1 83 ? -6.062 -5.514 8.018 1.00 97.69 83 SER A O 1
ATOM 589 N N . VAL A 1 84 ? -3.922 -4.846 8.122 1.00 97.88 84 VAL A N 1
ATOM 590 C CA . VAL A 1 84 ? -3.743 -4.660 6.675 1.00 97.88 84 VAL A CA 1
ATOM 591 C C . VAL A 1 84 ? -2.610 -5.531 6.147 1.00 97.88 84 VAL A C 1
ATOM 593 O O . VAL A 1 84 ? -1.667 -5.846 6.864 1.00 97.88 84 VAL A O 1
ATOM 596 N N . ARG A 1 85 ? -2.688 -5.926 4.879 1.00 98.12 85 ARG A N 1
ATOM 597 C CA . ARG A 1 85 ? -1.644 -6.651 4.152 1.00 98.12 85 ARG A CA 1
ATOM 598 C C . ARG A 1 85 ? -0.957 -5.727 3.163 1.00 98.12 85 ARG A C 1
ATOM 600 O O . ARG A 1 85 ? -1.626 -5.034 2.397 1.00 98.12 85 ARG A O 1
ATOM 607 N N . LEU A 1 86 ? 0.369 -5.760 3.175 1.00 97.62 86 LEU A N 1
ATOM 608 C CA . LEU A 1 86 ? 1.230 -5.059 2.236 1.00 97.62 86 LEU A CA 1
ATOM 609 C C . LEU A 1 86 ? 1.623 -6.004 1.103 1.00 97.62 86 LEU A C 1
ATOM 611 O O . LEU A 1 86 ? 2.182 -7.079 1.347 1.00 97.62 86 LEU A O 1
ATOM 615 N N . PHE A 1 87 ? 1.368 -5.568 -0.123 1.00 98.00 87 PHE A N 1
ATOM 616 C CA . PHE A 1 87 ? 1.737 -6.268 -1.342 1.00 98.00 87 PHE A CA 1
ATOM 617 C C . PHE A 1 87 ? 2.640 -5.392 -2.195 1.00 98.00 87 PHE A C 1
ATOM 619 O O . PHE A 1 87 ? 2.325 -4.228 -2.439 1.00 98.00 87 PHE A O 1
ATOM 626 N N . TRP A 1 88 ? 3.724 -5.968 -2.691 1.00 97.75 88 TRP A N 1
ATOM 627 C CA . TRP A 1 88 ? 4.484 -5.412 -3.802 1.00 97.75 88 TRP A CA 1
ATOM 628 C C . TRP A 1 88 ? 3.888 -5.930 -5.112 1.00 97.75 88 TRP A C 1
ATOM 630 O O . TRP A 1 88 ? 3.560 -7.110 -5.202 1.00 97.75 88 TRP A O 1
ATOM 640 N N . VAL A 1 89 ? 3.737 -5.082 -6.126 1.00 97.44 89 VAL A N 1
ATOM 641 C CA . VAL A 1 89 ? 3.352 -5.529 -7.470 1.00 97.44 89 VAL A CA 1
ATOM 642 C C . VAL A 1 89 ? 4.617 -5.833 -8.256 1.00 97.44 89 VAL A C 1
ATOM 644 O O . VAL A 1 89 ? 5.393 -4.925 -8.541 1.00 97.44 89 VAL A O 1
ATOM 647 N N . ASP A 1 90 ? 4.836 -7.093 -8.610 1.00 96.31 90 ASP A N 1
ATOM 648 C CA . ASP A 1 90 ? 6.041 -7.524 -9.311 1.00 96.31 90 ASP A CA 1
ATOM 649 C C . ASP A 1 90 ? 6.115 -7.012 -10.766 1.00 96.31 90 ASP A C 1
ATOM 651 O O . ASP A 1 90 ? 5.242 -6.295 -11.272 1.00 96.31 90 ASP A O 1
ATOM 655 N N . TYR A 1 91 ? 7.197 -7.374 -11.457 1.00 95.62 91 TYR A N 1
ATOM 656 C CA . TYR A 1 91 ? 7.422 -7.026 -12.865 1.00 95.62 91 TYR A CA 1
ATOM 657 C C . TYR A 1 91 ? 6.387 -7.649 -13.819 1.00 95.62 91 TYR A C 1
ATOM 659 O O . TYR A 1 91 ? 6.179 -7.141 -14.916 1.00 95.62 91 TYR A O 1
ATOM 667 N N . GLY A 1 92 ? 5.738 -8.743 -13.409 1.00 95.62 92 GLY A N 1
ATOM 668 C CA . GLY A 1 92 ? 4.678 -9.435 -14.141 1.00 95.62 92 GLY A CA 1
ATOM 669 C C . GLY A 1 92 ? 3.266 -9.016 -13.720 1.00 95.62 92 GLY A C 1
ATOM 670 O O . GLY A 1 92 ? 2.311 -9.723 -14.045 1.00 95.62 92 GLY A O 1
ATOM 671 N N . CYS A 1 93 ? 3.129 -7.893 -13.006 1.00 94.38 93 CYS A N 1
ATOM 672 C CA . CYS A 1 93 ? 1.860 -7.325 -12.544 1.00 94.38 93 CYS A CA 1
ATOM 673 C C . CYS A 1 93 ? 1.131 -8.158 -11.475 1.00 94.38 93 CYS A C 1
ATOM 675 O O . CYS A 1 93 ? -0.076 -7.991 -11.274 1.00 94.38 93 CYS A O 1
ATOM 677 N N . LYS A 1 94 ? 1.837 -9.054 -10.779 1.00 95.75 94 LYS A N 1
ATOM 678 C CA . LYS A 1 94 ? 1.275 -9.900 -9.721 1.00 95.75 94 LYS A CA 1
ATOM 679 C C . LYS A 1 94 ? 1.587 -9.335 -8.346 1.00 95.75 94 LYS A C 1
ATOM 681 O O . LYS A 1 94 ? 2.678 -8.840 -8.087 1.00 95.75 94 LYS A O 1
ATOM 686 N N . GLU A 1 95 ? 0.618 -9.434 -7.445 1.00 96.56 95 GLU A N 1
ATOM 687 C CA . GLU A 1 95 ? 0.809 -9.056 -6.047 1.00 96.56 95 GLU A CA 1
ATOM 688 C C . GLU A 1 95 ? 1.616 -10.128 -5.306 1.00 96.56 95 GLU A C 1
ATOM 690 O O . GLU A 1 95 ? 1.216 -11.289 -5.221 1.00 96.56 95 GLU A O 1
ATOM 695 N N . VAL A 1 96 ? 2.740 -9.712 -4.732 1.00 97.69 96 VAL A N 1
ATOM 696 C CA . VAL A 1 96 ? 3.599 -10.499 -3.852 1.00 97.69 96 VAL A CA 1
ATOM 697 C C . VAL A 1 96 ? 3.396 -9.986 -2.432 1.00 97.69 96 VAL A C 1
ATOM 699 O O . VAL A 1 96 ? 3.647 -8.816 -2.147 1.00 97.69 96 VAL A O 1
ATOM 702 N N . GLY A 1 97 ? 2.908 -10.843 -1.535 1.00 97.12 97 GLY A N 1
ATOM 703 C CA . GLY A 1 97 ? 2.682 -10.482 -0.134 1.00 97.12 97 GLY A CA 1
ATOM 704 C C . GLY A 1 97 ? 3.995 -10.337 0.634 1.00 97.12 97 GLY A C 1
ATOM 705 O O . GLY A 1 97 ? 4.842 -11.225 0.570 1.00 97.12 97 GLY A O 1
ATOM 706 N N . TYR A 1 98 ? 4.146 -9.238 1.374 1.00 96.88 98 TYR A N 1
ATOM 707 C CA . TYR A 1 98 ? 5.344 -8.956 2.177 1.00 96.88 98 TYR A CA 1
ATOM 708 C C . TYR A 1 98 ? 5.068 -9.029 3.674 1.00 96.88 98 TYR A C 1
ATOM 710 O O . TYR A 1 98 ? 5.736 -9.763 4.398 1.00 96.88 98 TYR A O 1
ATOM 718 N N . HIS A 1 99 ? 4.081 -8.269 4.149 1.00 96.50 99 HIS A N 1
ATOM 719 C CA . HIS A 1 99 ? 3.813 -8.131 5.578 1.00 96.50 99 HIS A CA 1
ATOM 720 C C . HIS A 1 99 ? 2.322 -7.981 5.867 1.00 96.50 99 HIS A C 1
ATOM 722 O O . HIS A 1 99 ? 1.553 -7.505 5.033 1.00 96.50 99 HIS A O 1
ATOM 728 N N . VAL A 1 100 ? 1.934 -8.363 7.081 1.00 97.75 100 VAL A N 1
ATOM 729 C CA . VAL A 1 100 ? 0.653 -8.008 7.694 1.00 97.75 100 VAL A CA 1
ATOM 730 C C . VAL A 1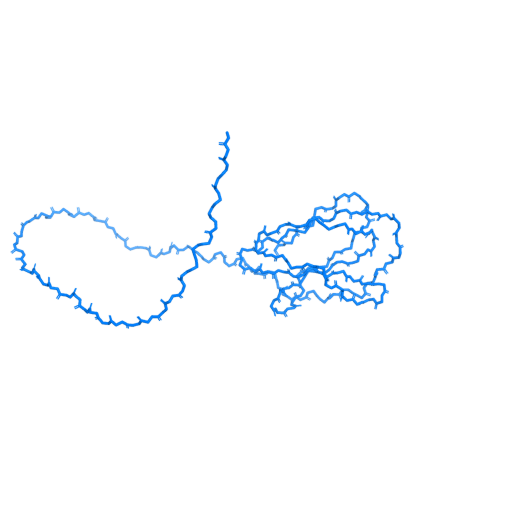 100 ? 0.977 -7.025 8.813 1.00 97.75 100 VAL A C 1
ATOM 732 O O . VAL A 1 100 ? 1.833 -7.335 9.635 1.00 97.75 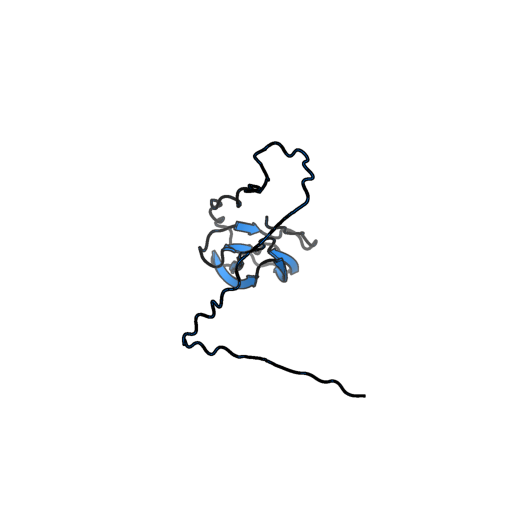100 VAL A O 1
ATOM 735 N N . LEU A 1 101 ? 0.323 -5.867 8.832 1.00 97.62 101 LEU A N 1
ATOM 736 C CA . LEU A 1 101 ? 0.434 -4.889 9.911 1.00 97.62 101 LEU A CA 1
ATOM 737 C C . LEU A 1 101 ? -0.819 -4.949 10.773 1.00 97.62 101 LEU A C 1
ATOM 739 O O . LEU A 1 101 ? -1.929 -4.815 10.251 1.00 97.62 101 LEU A O 1
ATOM 743 N N . GLY A 1 102 ? -0.642 -5.133 12.078 1.00 97.94 102 GLY A N 1
ATOM 744 C CA . GLY A 1 102 ? -1.717 -5.016 13.056 1.00 97.94 102 GLY A CA 1
ATOM 745 C C . GLY A 1 102 ? -2.186 -3.567 13.243 1.00 97.94 102 GLY A C 1
ATOM 746 O O . GLY A 1 102 ? -1.581 -2.641 12.689 1.00 97.94 102 GLY A O 1
ATOM 747 N N . PRO A 1 103 ? -3.265 -3.346 14.011 1.00 97.56 103 PRO A N 1
ATOM 748 C CA . PRO A 1 103 ? -3.761 -2.005 14.301 1.00 97.56 103 PRO A CA 1
ATOM 749 C C . PRO A 1 103 ? -2.688 -1.122 14.951 1.00 97.56 103 PRO A C 1
ATOM 751 O O . PRO A 1 103 ? -1.994 -1.556 15.870 1.00 97.56 103 PRO A O 1
ATOM 754 N N . GLY A 1 104 ? -2.528 0.110 14.465 1.00 95.75 104 GLY A N 1
ATOM 755 C CA . GLY A 1 104 ? -1.517 1.059 14.948 1.00 95.75 104 GLY A CA 1
ATOM 756 C C . GLY A 1 104 ? -0.061 0.724 14.589 1.00 95.75 104 GLY A C 1
ATOM 757 O O . GLY A 1 104 ? 0.836 1.519 14.885 1.00 95.75 104 GLY A O 1
ATOM 758 N N . GLU A 1 105 ? 0.208 -0.427 13.967 1.00 97.12 105 GLU A N 1
ATOM 759 C CA . GLU A 1 105 ? 1.568 -0.876 13.678 1.00 97.12 105 GLU A CA 1
ATOM 760 C C . GLU A 1 105 ? 2.212 -0.050 12.558 1.00 97.12 105 GLU A C 1
ATOM 762 O O . GLU A 1 105 ? 1.568 0.358 11.589 1.00 97.12 105 GLU A O 1
ATOM 767 N N . THR A 1 106 ? 3.518 0.189 12.681 1.00 95.94 106 THR A N 1
ATOM 768 C CA . THR A 1 106 ? 4.322 0.842 11.646 1.00 95.94 106 THR A CA 1
ATOM 769 C C . THR A 1 106 ? 5.483 -0.046 11.237 1.00 95.94 106 THR A C 1
ATOM 771 O O . THR A 1 106 ? 6.207 -0.561 12.090 1.00 95.94 106 THR A O 1
ATOM 774 N N . ARG A 1 107 ? 5.718 -0.170 9.928 1.00 95.25 107 ARG A N 1
ATOM 775 C CA . ARG A 1 107 ? 6.872 -0.887 9.393 1.00 95.25 107 ARG A CA 1
ATOM 776 C C . ARG A 1 107 ? 7.535 -0.138 8.252 1.00 95.25 107 ARG A C 1
ATOM 778 O O . ARG A 1 107 ? 6.892 0.240 7.281 1.00 95.25 107 ARG A O 1
ATOM 785 N N . VAL A 1 108 ? 8.852 0.019 8.356 1.00 94.62 108 VAL A N 1
ATOM 786 C CA . VAL A 1 108 ? 9.679 0.511 7.250 1.00 94.62 108 VAL A CA 1
ATOM 787 C C . VAL A 1 108 ? 10.045 -0.654 6.340 1.00 94.62 108 VAL A C 1
ATOM 789 O O . VAL A 1 108 ? 10.591 -1.653 6.818 1.00 94.62 108 VAL A O 1
ATOM 792 N N . GLN A 1 109 ? 9.765 -0.502 5.049 1.00 95.94 109 GLN A N 1
ATOM 793 C CA . GLN A 1 109 ? 10.089 -1.456 3.995 1.00 95.94 109 GLN A CA 1
ATOM 794 C C . GLN A 1 109 ? 11.031 -0.800 2.982 1.00 95.94 109 GLN A C 1
ATOM 796 O O . GLN A 1 109 ? 10.679 0.199 2.355 1.00 95.94 109 GLN A O 1
ATOM 801 N N . GLN A 1 110 ? 12.223 -1.372 2.802 1.00 95.25 110 GLN A N 1
ATOM 802 C CA . GLN A 1 110 ? 13.111 -0.968 1.712 1.00 95.25 110 GLN A CA 1
ATOM 803 C C . GLN A 1 110 ? 12.576 -1.527 0.391 1.00 95.25 110 GLN A C 1
ATOM 805 O O . GLN A 1 110 ? 12.188 -2.694 0.302 1.00 95.25 110 GLN A O 1
ATOM 810 N N . THR A 1 111 ? 12.527 -0.683 -0.630 1.00 94.69 111 THR A N 1
ATOM 811 C CA . THR A 1 111 ? 12.092 -1.020 -1.988 1.00 94.69 111 THR A CA 1
ATOM 812 C C . THR A 1 111 ? 12.863 -0.168 -2.999 1.00 94.69 111 THR A C 1
ATOM 814 O O . THR A 1 111 ? 13.880 0.429 -2.634 1.00 94.69 111 THR A O 1
ATOM 817 N N . PHE A 1 112 ? 12.408 -0.113 -4.248 1.00 93.38 112 PHE A N 1
ATOM 818 C CA . PHE A 1 112 ? 12.960 0.746 -5.289 1.00 93.38 112 PHE A CA 1
ATOM 819 C C . PHE A 1 112 ? 11.899 1.705 -5.822 1.00 93.38 112 PHE A C 1
ATOM 821 O O . PHE A 1 112 ? 10.699 1.427 -5.772 1.00 93.38 112 PHE A O 1
ATOM 828 N N . VAL A 1 113 ? 12.331 2.849 -6.347 1.00 91.94 113 VAL A N 1
ATOM 829 C CA . VAL A 1 113 ? 11.426 3.721 -7.111 1.00 91.94 113 VAL A CA 1
ATOM 830 C C . VAL A 1 113 ? 10.836 2.941 -8.288 1.00 91.94 113 VAL A C 1
ATOM 832 O O . VAL A 1 113 ? 11.460 2.007 -8.789 1.00 91.94 113 VAL A O 1
ATOM 835 N N . THR A 1 114 ? 9.643 3.328 -8.733 1.00 93.19 114 THR A N 1
ATOM 836 C CA . THR A 1 114 ? 8.775 2.635 -9.705 1.00 93.19 114 THR A CA 1
ATOM 837 C C . THR A 1 114 ? 8.060 1.384 -9.200 1.00 93.19 114 THR A C 1
ATOM 839 O O . THR A 1 114 ? 7.147 0.933 -9.882 1.00 93.19 114 THR A O 1
ATOM 842 N N . HIS A 1 115 ? 8.404 0.836 -8.028 1.00 95.94 115 HIS A N 1
ATOM 843 C CA . HIS A 1 115 ? 7.758 -0.376 -7.520 1.00 95.94 115 HIS A CA 1
ATOM 844 C C . HIS A 1 115 ? 6.394 -0.058 -6.886 1.00 95.94 115 HIS A C 1
ATOM 846 O O . HIS A 1 115 ? 6.365 0.598 -5.841 1.00 95.94 115 HIS A O 1
ATOM 852 N N . PRO A 1 116 ? 5.261 -0.516 -7.452 1.00 96.25 116 PRO A N 1
ATOM 853 C CA . PRO A 1 116 ? 3.955 -0.266 -6.866 1.00 96.25 116 PRO A CA 1
ATOM 854 C C . PRO A 1 116 ? 3.749 -1.101 -5.606 1.00 96.25 116 PRO A C 1
ATOM 856 O O . PRO A 1 116 ? 4.093 -2.284 -5.551 1.00 96.25 116 PRO A O 1
ATOM 859 N N . TRP A 1 117 ? 3.130 -0.481 -4.612 1.00 96.94 117 TRP A N 1
ATOM 860 C CA . TRP A 1 117 ? 2.724 -1.095 -3.360 1.00 96.94 117 TRP A CA 1
ATOM 861 C C . TRP A 1 117 ? 1.226 -0.949 -3.171 1.00 96.94 117 TRP A C 1
ATOM 863 O O . TRP A 1 117 ? 0.666 0.128 -3.371 1.00 96.94 117 TRP A O 1
ATOM 873 N N . ARG A 1 118 ? 0.581 -2.031 -2.749 1.00 96.50 118 ARG A N 1
ATOM 874 C CA . ARG A 1 118 ? -0.850 -2.079 -2.462 1.00 96.50 118 ARG A CA 1
ATOM 875 C C . ARG A 1 118 ? -1.078 -2.491 -1.021 1.00 96.50 118 ARG A C 1
ATOM 877 O O . ARG A 1 118 ? -0.482 -3.445 -0.527 1.00 96.50 118 ARG A O 1
ATOM 884 N N . VAL A 1 119 ? -1.967 -1.764 -0.362 1.00 96.44 119 VAL A N 1
ATOM 885 C CA . VAL A 1 119 ? -2.405 -2.026 1.005 1.00 96.44 119 VAL A CA 1
ATOM 886 C C . VAL A 1 119 ? -3.836 -2.519 0.936 1.00 96.44 119 VAL A C 1
ATOM 888 O O . VAL A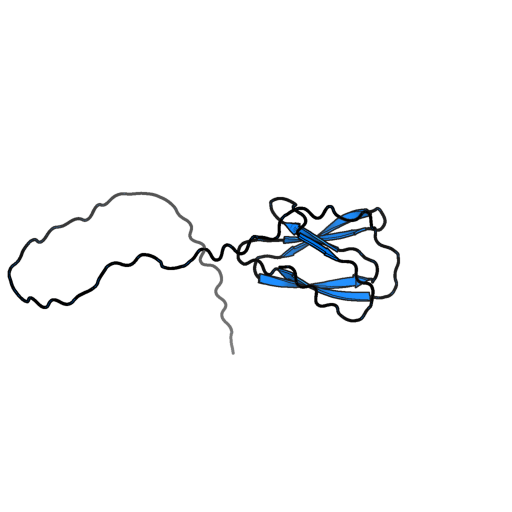 1 119 ? -4.716 -1.795 0.463 1.00 96.44 119 VAL A O 1
ATOM 891 N N . ARG A 1 120 ? -4.068 -3.748 1.394 1.00 96.25 120 ARG A N 1
ATOM 892 C CA . ARG A 1 120 ? -5.403 -4.350 1.424 1.00 96.25 120 ARG A CA 1
ATOM 893 C C . ARG A 1 120 ? -5.826 -4.698 2.835 1.00 96.25 120 ARG A C 1
ATOM 895 O O . ARG A 1 120 ? -4.987 -5.014 3.673 1.00 96.25 120 ARG A O 1
ATOM 902 N N . ASP A 1 121 ? -7.124 -4.734 3.075 1.00 96.38 121 ASP A N 1
ATOM 903 C CA . ASP A 1 121 ? -7.670 -5.306 4.298 1.00 96.38 121 ASP A CA 1
ATOM 904 C C . ASP A 1 121 ? -7.241 -6.779 4.450 1.00 96.38 121 ASP A C 1
ATOM 906 O O . ASP A 1 121 ? -7.258 -7.571 3.492 1.00 96.38 121 ASP A O 1
ATOM 910 N N . ALA A 1 122 ? -6.826 -7.161 5.659 1.00 96.19 122 ALA A N 1
ATOM 911 C CA . ALA A 1 122 ? -6.348 -8.514 5.926 1.00 96.19 122 ALA A CA 1
ATOM 912 C C . ALA A 1 122 ? -7.451 -9.581 5.825 1.00 96.19 122 ALA A C 1
ATOM 914 O O . ALA A 1 122 ? -7.145 -10.727 5.503 1.00 96.19 122 ALA A O 1
ATOM 915 N N . SER A 1 123 ? -8.714 -9.212 6.047 1.00 95.69 123 SER A N 1
ATOM 916 C CA . SER A 1 123 ? -9.857 -10.131 6.077 1.00 95.69 123 SER A CA 1
ATOM 917 C C . SER A 1 123 ? -10.651 -10.155 4.767 1.00 95.69 123 SER A C 1
ATOM 919 O O . SER A 1 123 ? -10.946 -11.220 4.234 1.00 95.69 123 SER A O 1
ATOM 921 N N . THR A 1 124 ? -10.942 -8.987 4.196 1.00 95.19 124 THR A N 1
ATOM 922 C CA . THR A 1 124 ? -11.851 -8.817 3.053 1.00 95.19 124 THR A CA 1
ATOM 923 C C . THR A 1 124 ? -11.133 -8.677 1.711 1.00 95.19 124 THR A C 1
ATOM 925 O O . THR A 1 124 ? -11.786 -8.705 0.674 1.00 95.19 124 THR A O 1
ATOM 928 N N . ASN A 1 125 ? -9.799 -8.531 1.697 1.00 94.00 125 ASN A N 1
ATOM 929 C CA . ASN A 1 125 ? -8.988 -8.226 0.499 1.00 94.00 125 ASN A CA 1
ATOM 930 C C . ASN A 1 125 ? -9.317 -6.895 -0.207 1.00 94.00 125 ASN A C 1
ATOM 932 O O . ASN A 1 125 ? -8.749 -6.606 -1.266 1.00 94.00 125 ASN A O 1
ATOM 936 N N . VAL A 1 126 ? -10.178 -6.062 0.374 1.00 93.88 126 VAL A N 1
ATOM 937 C CA . VAL A 1 126 ? -10.469 -4.707 -0.105 1.00 93.88 126 VAL A CA 1
ATOM 938 C C . VAL A 1 126 ? -9.180 -3.899 -0.257 1.00 93.88 126 VAL A C 1
ATOM 940 O O . VAL A 1 126 ? -8.341 -3.929 0.638 1.00 93.88 126 VAL A O 1
ATOM 943 N N . LEU A 1 127 ? -9.019 -3.163 -1.363 1.00 93.56 127 LEU A N 1
ATOM 944 C CA . LEU A 1 127 ? -7.895 -2.240 -1.547 1.00 93.56 127 LEU A CA 1
ATOM 945 C C . LEU A 1 127 ? -8.159 -0.926 -0.803 1.00 93.56 127 LEU A C 1
ATOM 947 O O . LEU A 1 127 ? -9.146 -0.251 -1.082 1.00 93.56 127 LEU A O 1
ATOM 951 N N . TYR A 1 128 ? -7.248 -0.549 0.094 1.00 93.12 128 TYR A N 1
ATOM 952 C CA . TYR A 1 128 ? -7.274 0.743 0.784 1.00 93.12 128 TYR A CA 1
ATOM 953 C C . TYR A 1 128 ? -6.408 1.791 0.099 1.00 93.12 128 TYR A C 1
ATOM 955 O O . TYR A 1 128 ? -6.795 2.953 -0.010 1.00 93.12 128 TYR A O 1
ATOM 963 N N . LYS A 1 129 ? -5.214 1.398 -0.351 1.00 91.38 129 LYS A N 1
ATOM 964 C CA . LYS A 1 129 ? -4.251 2.331 -0.936 1.00 91.38 129 LYS A CA 1
ATOM 965 C C . LYS A 1 129 ? -3.376 1.631 -1.959 1.00 91.38 129 LYS A C 1
ATOM 967 O O . LYS A 1 129 ? -2.938 0.504 -1.738 1.00 91.38 129 LYS A O 1
ATOM 972 N N . GLU A 1 130 ? -3.074 2.339 -3.036 1.00 93.25 130 GLU A N 1
ATOM 973 C CA . GLU A 1 130 ? -1.966 2.036 -3.931 1.00 93.25 130 GLU A CA 1
ATOM 974 C C . GLU A 1 130 ? -0.974 3.202 -3.889 1.00 93.25 130 GLU A C 1
ATOM 976 O O . GLU A 1 130 ? -1.371 4.366 -3.798 1.00 93.25 130 GLU A O 1
ATOM 981 N N . PHE A 1 131 ? 0.317 2.893 -3.908 1.00 92.31 131 PHE A N 1
ATOM 982 C CA . PHE A 1 131 ? 1.388 3.877 -3.867 1.00 92.31 131 PHE A CA 1
ATOM 983 C C . PHE A 1 131 ? 2.545 3.442 -4.764 1.00 92.31 131 PHE A C 1
ATOM 985 O O . PHE A 1 131 ? 2.981 2.297 -4.697 1.00 92.31 131 PHE A O 1
ATOM 992 N N . VAL A 1 132 ? 3.071 4.365 -5.570 1.00 93.75 132 VAL A N 1
ATOM 993 C CA . VAL A 1 132 ? 4.261 4.143 -6.399 1.00 93.75 132 VAL A CA 1
ATOM 994 C C . VAL A 1 132 ? 5.303 5.195 -6.019 1.00 93.75 132 VAL A C 1
ATOM 996 O O . VAL A 1 132 ? 5.054 6.384 -6.229 1.00 93.75 132 VAL A O 1
ATOM 999 N N . PRO A 1 133 ? 6.468 4.813 -5.472 1.00 91.25 133 PRO A N 1
ATOM 1000 C CA . PRO A 1 133 ? 7.529 5.766 -5.186 1.00 91.25 133 PRO A CA 1
ATOM 1001 C C . PRO A 1 133 ? 8.124 6.280 -6.496 1.00 91.25 133 PRO A C 1
ATOM 1003 O O . PRO A 1 133 ? 8.531 5.493 -7.348 1.00 91.25 133 PRO A O 1
ATOM 1006 N N . THR A 1 134 ? 8.215 7.596 -6.650 1.00 88.75 134 THR A N 1
ATOM 1007 C CA . THR A 1 134 ? 8.777 8.242 -7.850 1.00 88.75 134 THR A CA 1
ATOM 1008 C C . THR A 1 134 ? 10.139 8.887 -7.602 1.00 88.75 134 THR A C 1
ATOM 1010 O O . THR A 1 134 ? 10.792 9.325 -8.543 1.00 88.75 134 THR A O 1
ATOM 1013 N N . THR A 1 135 ? 10.588 8.935 -6.346 1.00 83.00 135 THR A N 1
ATOM 1014 C CA . THR A 1 135 ? 11.858 9.536 -5.927 1.00 83.00 135 THR A CA 1
ATOM 1015 C C . THR A 1 135 ? 12.437 8.788 -4.725 1.00 83.00 135 THR A C 1
ATOM 1017 O O . THR A 1 135 ? 11.715 8.089 -4.013 1.00 83.00 135 THR A O 1
ATOM 1020 N N . THR A 1 136 ? 13.743 8.926 -4.506 1.00 74.75 136 THR A N 1
ATOM 1021 C CA . THR A 1 136 ? 14.467 8.376 -3.348 1.00 74.75 136 THR A CA 1
ATOM 1022 C C . THR A 1 136 ? 14.341 9.239 -2.096 1.00 74.75 136 THR A C 1
ATOM 1024 O O . THR A 1 136 ? 14.725 8.802 -1.011 1.00 74.75 136 THR A O 1
ATOM 1027 N N . ALA A 1 137 ? 13.784 10.448 -2.219 1.00 67.62 137 ALA A N 1
ATOM 1028 C CA . ALA A 1 137 ? 13.397 11.242 -1.060 1.00 67.62 137 ALA A CA 1
ATOM 1029 C C . ALA A 1 137 ? 12.314 10.483 -0.267 1.00 67.62 137 ALA A C 1
ATOM 1031 O O . ALA A 1 137 ? 11.368 10.012 -0.899 1.00 67.62 137 ALA A O 1
ATOM 1032 N N . PRO A 1 138 ? 12.413 10.349 1.073 1.00 59.12 138 PRO A N 1
ATOM 1033 C CA . PRO A 1 138 ? 11.449 9.578 1.855 1.00 59.12 138 PRO A CA 1
ATOM 1034 C C . PRO A 1 138 ? 10.044 10.185 1.722 1.00 59.12 138 PRO A C 1
ATOM 1036 O O . PRO A 1 138 ? 9.831 11.305 2.192 1.00 59.12 138 PRO A O 1
ATOM 1039 N N . PRO A 1 139 ? 9.073 9.496 1.100 1.00 59.31 139 PRO A N 1
ATOM 1040 C CA . PRO A 1 139 ? 7.693 9.948 1.119 1.00 59.31 139 PRO A CA 1
ATOM 1041 C C . PRO A 1 139 ? 7.028 9.452 2.412 1.00 59.31 139 PRO A C 1
ATOM 1043 O O . PRO A 1 139 ? 7.110 8.267 2.741 1.00 59.31 139 PRO A O 1
ATOM 1046 N N . GLU A 1 140 ? 6.345 10.326 3.154 1.00 54.03 140 GLU A N 1
ATOM 1047 C CA . GLU A 1 140 ? 5.467 9.884 4.244 1.00 54.03 140 GLU A CA 1
ATOM 1048 C C . GLU A 1 140 ? 4.149 9.379 3.638 1.00 54.03 140 GLU A C 1
ATOM 1050 O O . GLU A 1 140 ? 3.340 10.157 3.128 1.00 54.03 140 GLU A O 1
ATOM 1055 N N . VAL A 1 141 ? 3.940 8.059 3.639 1.00 61.84 141 VAL A N 1
ATOM 1056 C CA . VAL A 1 141 ? 2.709 7.450 3.119 1.00 61.84 141 VAL A CA 1
ATOM 1057 C C . VAL A 1 141 ? 1.762 7.162 4.278 1.00 61.84 141 VAL A C 1
ATOM 1059 O O . VAL A 1 141 ? 1.760 6.075 4.853 1.00 61.84 141 VAL A O 1
ATOM 1062 N N . THR A 1 142 ? 0.913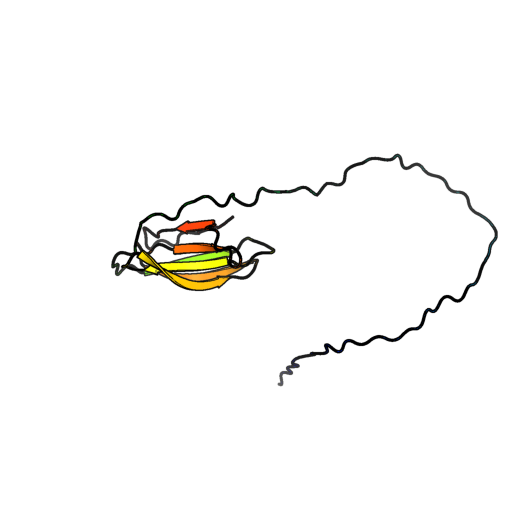 8.134 4.598 1.00 57.31 142 THR A N 1
ATOM 1063 C CA . THR A 1 142 ? -0.168 7.944 5.573 1.00 57.31 142 THR A CA 1
ATOM 1064 C C . THR A 1 142 ? -1.380 7.304 4.892 1.00 57.31 142 THR A C 1
ATOM 1066 O O . THR A 1 142 ? -1.869 7.774 3.851 1.00 57.31 142 THR A O 1
ATOM 1069 N N . VAL A 1 143 ? -1.842 6.188 5.456 1.00 51.91 143 VAL A N 1
ATOM 1070 C CA . VAL A 1 143 ? -3.096 5.519 5.086 1.00 51.91 143 VAL A CA 1
ATOM 1071 C C . VAL A 1 143 ? -4.148 5.916 6.132 1.00 51.91 143 VAL A C 1
ATOM 1073 O O . VAL A 1 143 ? -3.873 5.712 7.315 1.00 51.91 143 VAL A O 1
ATOM 1076 N N . PRO A 1 144 ? -5.275 6.538 5.736 1.00 57.47 144 PRO A N 1
ATOM 1077 C CA . PRO A 1 144 ? -6.378 6.850 6.645 1.00 57.47 144 PRO A CA 1
ATOM 1078 C C . PRO A 1 144 ? -7.207 5.615 7.011 1.00 57.47 144 PRO A C 1
ATOM 1080 O O . PRO A 1 144 ? -7.283 4.684 6.174 1.00 57.47 144 PRO A O 1
#

Sequence (144 aa):
MLAARHRSCWTIFVASLLLTGCLEGDPNPTDLDQGSSGIGSSGASGTSGQPAPAPTAQPSGTCSQNSSQAVNLPFRNAFTDRSVRLFWVDYGCKEVGYHVLGPGETRVQQTFVTHPWRVRDASTNVLYKEFVPTTTAPPEVTVP